Protein AF-A0A9D5B605-F1 (afdb_monomer_lite)

pLDDT: mean 93.61, std 7.1, range [53.16, 98.38]

Organism: Pisum sativum (NCBI:txid3888)

Foldseek 3Di:
DDDDVCPVPDDDDDCVVPDDQADPPVRHGDDKDAPAAQDDDLQLFDLCSLRRIDDDPVRVVSSVVSVVVCVVPVDDPLPPDDDPDPNRSSVSSSVSVVPDDPVVD

Structure (mmCIF, N/CA/C/O backbone):
data_AF-A0A9D5B605-F1
#
_entry.id   AF-A0A9D5B605-F1
#
loop_
_atom_site.group_PDB
_atom_site.id
_atom_site.type_symbol
_atom_site.label_atom_id
_atom_site.label_alt_id
_atom_site.label_comp_id
_atom_site.label_asym_id
_atom_site.label_entity_id
_atom_site.label_seq_id
_atom_site.pdbx_PDB_ins_code
_atom_site.Cartn_x
_atom_site.Cartn_y
_atom_site.Cartn_z
_atom_site.occupancy
_atom_site.B_iso_or_equiv
_atom_site.auth_seq_id
_atom_site.auth_comp_id
_atom_site.auth_asym_id
_atom_site.auth_atom_id
_atom_site.pdbx_PDB_model_num
ATOM 1 N N . MET A 1 1 ? -1.610 -17.414 -8.019 1.00 90.31 1 MET A N 1
ATOM 2 C CA . MET A 1 1 ? -2.493 -18.027 -9.035 1.00 90.31 1 MET A CA 1
ATOM 3 C C . MET A 1 1 ? -3.119 -19.274 -8.445 1.00 90.31 1 MET A C 1
ATOM 5 O O . MET A 1 1 ? -2.483 -19.893 -7.597 1.00 90.31 1 MET A O 1
ATOM 9 N N . GLY A 1 2 ? -4.340 -19.627 -8.850 1.00 93.12 2 GLY A N 1
ATOM 10 C CA . GLY A 1 2 ? -4.909 -20.937 -8.526 1.00 93.12 2 GLY A CA 1
ATOM 11 C C . GLY A 1 2 ? -4.143 -22.084 -9.197 1.00 93.12 2 GLY A C 1
ATOM 12 O O . GLY A 1 2 ? -3.245 -21.859 -10.005 1.00 93.12 2 GLY A O 1
ATOM 13 N N . LEU A 1 3 ? -4.508 -23.323 -8.866 1.00 94.38 3 LEU A N 1
ATOM 14 C CA . LEU A 1 3 ? -3.916 -24.536 -9.443 1.00 94.38 3 LEU A CA 1
ATOM 15 C C . LEU A 1 3 ? -4.920 -25.260 -10.354 1.00 94.38 3 LEU A C 1
ATOM 17 O O .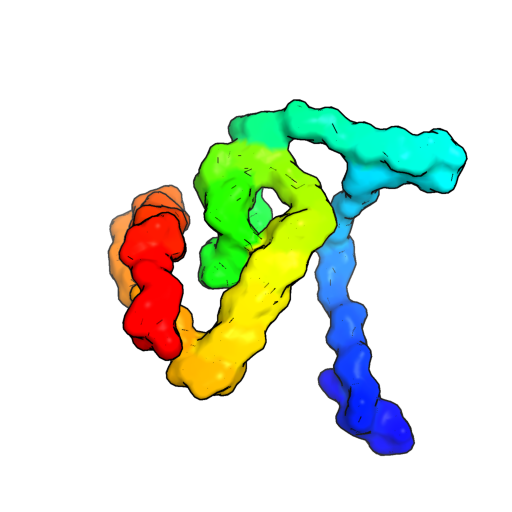 LEU A 1 3 ? -6.138 -25.120 -10.198 1.00 94.38 3 LEU A O 1
ATOM 21 N N . GLY A 1 4 ? -4.411 -26.053 -11.302 1.00 95.81 4 GLY A N 1
ATOM 22 C CA . GLY A 1 4 ? -5.219 -26.876 -12.206 1.00 95.81 4 GLY A CA 1
ATOM 23 C C . GLY A 1 4 ? -6.264 -26.061 -12.974 1.00 95.81 4 GLY A C 1
ATOM 24 O O . GLY A 1 4 ? -5.942 -25.067 -13.616 1.00 95.81 4 GLY A O 1
ATOM 25 N N . ARG A 1 5 ? -7.544 -26.441 -12.859 1.00 96.06 5 ARG A N 1
ATOM 26 C CA . ARG A 1 5 ? -8.672 -25.750 -13.522 1.00 96.06 5 ARG A CA 1
ATOM 27 C C . ARG A 1 5 ? -8.845 -24.281 -13.113 1.00 96.06 5 ARG A C 1
ATOM 29 O O . ARG A 1 5 ? -9.573 -23.557 -13.777 1.00 96.06 5 ARG A O 1
ATOM 36 N N . LYS A 1 6 ? -8.204 -23.847 -12.025 1.00 96.38 6 LYS A N 1
ATOM 37 C CA . LYS A 1 6 ? -8.240 -22.465 -11.524 1.00 96.38 6 LYS A CA 1
ATOM 38 C C . LYS A 1 6 ? -6.956 -21.692 -11.848 1.00 96.38 6 LYS A C 1
ATOM 40 O O . LYS A 1 6 ? -6.718 -20.642 -11.258 1.00 96.38 6 LYS A O 1
ATOM 45 N N . ALA A 1 7 ? -6.115 -22.197 -12.754 1.00 96.44 7 ALA A N 1
ATOM 46 C CA . ALA A 1 7 ? -4.831 -21.583 -13.100 1.00 96.44 7 ALA A CA 1
ATOM 47 C C . ALA A 1 7 ? -4.953 -20.152 -13.652 1.00 96.44 7 ALA A C 1
ATOM 49 O O . ALA A 1 7 ? -4.031 -19.362 -13.490 1.00 96.44 7 ALA A O 1
ATOM 50 N N . ASN A 1 8 ? -6.096 -19.790 -14.239 1.00 96.31 8 ASN A N 1
ATOM 51 C CA . ASN A 1 8 ? -6.397 -18.440 -14.722 1.00 96.31 8 ASN A CA 1
ATOM 52 C C . ASN A 1 8 ? -7.005 -17.510 -13.651 1.00 96.31 8 ASN A C 1
ATOM 54 O O . ASN A 1 8 ? -7.392 -16.389 -13.969 1.00 96.31 8 ASN A O 1
ATOM 58 N N . GLN A 1 9 ? -7.116 -17.951 -12.394 1.00 97.62 9 GLN A N 1
ATOM 59 C CA . GLN A 1 9 ? -7.695 -17.161 -11.306 1.00 97.62 9 GLN A CA 1
ATOM 60 C C . GLN A 1 9 ? -6.601 -16.542 -10.427 1.00 97.62 9 GLN A C 1
ATOM 62 O O . GLN A 1 9 ? -5.730 -17.238 -9.887 1.00 97.62 9 GLN A O 1
ATOM 67 N N . VAL A 1 10 ? -6.673 -15.220 -10.257 1.00 95.56 10 VAL A N 1
ATOM 68 C CA . VAL A 1 10 ? -5.852 -14.453 -9.313 1.00 95.56 10 VAL A CA 1
ATOM 69 C C . VAL A 1 10 ? -6.590 -14.375 -7.978 1.00 95.56 10 VAL A C 1
ATOM 71 O O . VAL A 1 10 ? -7.781 -14.084 -7.940 1.00 95.56 10 VAL A O 1
ATOM 74 N N . TYR A 1 11 ? -5.874 -14.628 -6.886 1.00 96.81 11 TYR A N 1
ATOM 75 C CA . TYR A 1 11 ? -6.397 -14.549 -5.524 1.00 96.81 11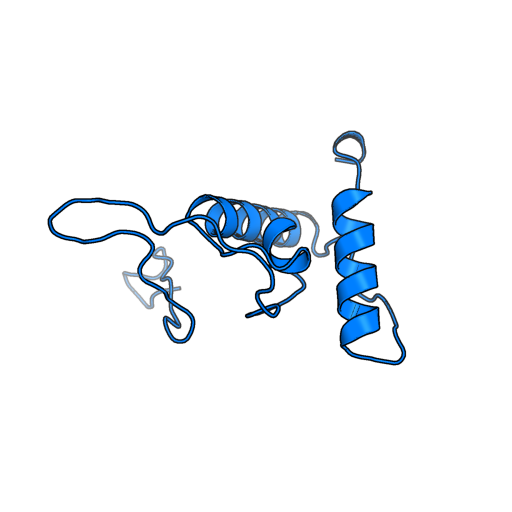 TYR A CA 1
ATOM 76 C C . TYR A 1 11 ? -5.687 -13.421 -4.783 1.00 96.81 11 TYR A C 1
ATOM 78 O O . TYR A 1 11 ? -4.472 -13.270 -4.920 1.00 96.81 11 TYR A O 1
ATOM 86 N N . ILE A 1 12 ? -6.439 -12.667 -3.984 1.00 96.38 12 ILE A N 1
ATOM 87 C CA . ILE A 1 12 ? -5.889 -11.739 -2.994 1.00 96.38 12 ILE A CA 1
ATOM 88 C C . ILE A 1 12 ? -5.785 -12.501 -1.672 1.00 96.38 12 ILE A C 1
ATOM 90 O O . ILE A 1 12 ? -6.709 -13.219 -1.290 1.00 96.38 12 ILE A O 1
ATOM 94 N N . ILE A 1 13 ? -4.636 -12.389 -1.012 1.00 96.62 13 ILE A N 1
ATOM 95 C CA . ILE A 1 13 ? -4.306 -13.092 0.232 1.00 96.62 13 ILE A CA 1
ATOM 96 C C . ILE A 1 13 ? -3.746 -12.101 1.255 1.00 96.62 13 ILE A C 1
ATOM 98 O O . ILE A 1 13 ? -3.495 -10.950 0.916 1.00 96.62 13 ILE A O 1
ATOM 102 N N . ASP A 1 14 ? -3.506 -12.589 2.473 1.00 95.38 14 ASP A N 1
ATOM 103 C CA . ASP A 1 14 ? -2.935 -11.834 3.593 1.00 95.38 14 ASP A CA 1
ATOM 104 C C . ASP A 1 14 ? -3.760 -10.600 3.996 1.00 95.38 14 ASP A C 1
ATOM 106 O O . ASP A 1 14 ? -3.489 -9.454 3.641 1.00 95.38 14 ASP A O 1
ATOM 110 N N . TYR A 1 15 ? -4.786 -10.859 4.805 1.00 96.06 15 TYR A N 1
ATOM 111 C CA . TYR A 1 15 ? -5.636 -9.830 5.399 1.00 96.06 15 TYR A CA 1
ATOM 112 C C . TYR A 1 15 ? -5.105 -9.337 6.760 1.00 96.06 15 TYR A C 1
ATOM 114 O O . TYR A 1 15 ? -5.848 -8.692 7.498 1.00 96.06 15 TYR A O 1
ATOM 122 N N . GLY A 1 16 ? -3.840 -9.610 7.118 1.00 96.50 16 GLY A N 1
ATOM 123 C CA . GLY A 1 16 ? -3.279 -9.275 8.436 1.00 96.50 16 GLY A CA 1
ATOM 124 C C . GLY A 1 16 ? -3.210 -7.772 8.736 1.00 96.50 16 GLY A C 1
ATOM 125 O O . GLY A 1 16 ? -3.228 -7.370 9.898 1.00 96.50 16 GLY A O 1
ATOM 126 N N . LEU A 1 17 ? -3.179 -6.934 7.695 1.00 95.19 17 LEU A N 1
ATOM 127 C CA . LEU A 1 17 ? -3.231 -5.469 7.795 1.00 95.19 17 LEU A CA 1
ATOM 128 C C . LEU A 1 17 ? -4.596 -4.883 7.395 1.00 95.19 17 LEU A C 1
ATOM 130 O O . LEU A 1 17 ? -4.751 -3.660 7.360 1.00 95.19 17 LEU A O 1
ATOM 134 N N . ALA A 1 18 ? -5.581 -5.725 7.072 1.00 95.94 18 ALA A N 1
ATOM 135 C CA . ALA A 1 18 ? -6.883 -5.263 6.615 1.00 95.94 18 ALA A CA 1
ATOM 136 C C . ALA A 1 18 ? -7.623 -4.511 7.728 1.00 95.94 18 ALA A C 1
ATOM 138 O O . ALA A 1 18 ? -7.607 -4.894 8.900 1.00 95.94 18 ALA A O 1
ATOM 139 N N . LYS A 1 19 ? -8.322 -3.438 7.349 1.00 95.25 19 LYS A N 1
ATOM 140 C CA . LYS A 1 19 ? -9.067 -2.598 8.285 1.00 95.25 19 LYS A CA 1
ATOM 141 C C . LYS A 1 19 ? -10.428 -2.216 7.729 1.00 95.25 19 LYS A C 1
ATOM 143 O O . LYS A 1 19 ? -10.590 -1.889 6.557 1.00 95.25 19 LYS A O 1
ATOM 148 N N . LYS A 1 20 ? -11.423 -2.200 8.612 1.00 96.75 20 LYS A N 1
ATOM 149 C CA . LYS A 1 20 ? -12.773 -1.738 8.299 1.00 96.75 20 LYS A CA 1
ATOM 150 C C . LYS A 1 20 ? -12.766 -0.225 8.025 1.00 96.75 20 LYS A C 1
ATOM 152 O O . LYS A 1 20 ? -12.458 0.558 8.920 1.00 96.75 20 LYS A O 1
ATOM 157 N N . PHE A 1 21 ? -13.135 0.183 6.809 1.00 97.38 21 PHE A N 1
ATOM 158 C CA . PHE A 1 21 ? -13.190 1.600 6.404 1.00 97.38 21 PHE A CA 1
ATOM 159 C C . PHE A 1 21 ? -14.583 2.239 6.555 1.00 97.38 21 PHE A C 1
ATOM 161 O O . PHE A 1 21 ? -14.729 3.455 6.456 1.00 97.38 21 PHE A O 1
ATOM 168 N N . ARG A 1 22 ? -15.628 1.434 6.764 1.00 97.69 22 ARG A N 1
ATOM 169 C CA . ARG A 1 22 ? -16.997 1.911 6.990 1.00 97.69 22 ARG A CA 1
ATOM 170 C C . ARG A 1 22 ? -17.747 0.993 7.931 1.00 97.69 22 ARG A C 1
ATOM 172 O O . ARG A 1 22 ? -17.477 -0.208 7.972 1.00 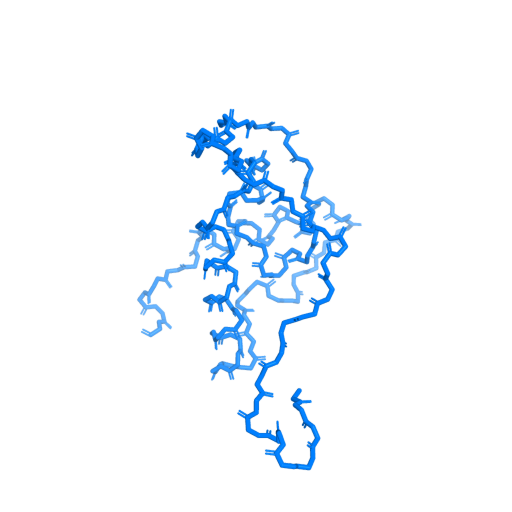97.69 22 ARG A O 1
ATOM 179 N N . ASP A 1 23 ? -18.722 1.535 8.636 1.00 97.62 23 ASP A N 1
ATOM 180 C CA . ASP A 1 23 ? -19.675 0.711 9.359 1.00 97.62 23 ASP A CA 1
ATOM 181 C C . ASP A 1 23 ? -20.529 -0.145 8.395 1.00 97.62 23 ASP A C 1
ATOM 183 O O . ASP A 1 23 ? -20.783 0.253 7.257 1.00 97.62 23 ASP A O 1
ATOM 187 N N . LEU A 1 24 ? -20.923 -1.351 8.819 1.00 96.25 24 LEU A N 1
ATOM 188 C CA . LEU A 1 24 ? -21.637 -2.294 7.940 1.00 96.25 24 LEU A CA 1
ATOM 189 C C . LEU A 1 24 ? -23.142 -2.038 7.885 1.00 96.25 24 LEU A C 1
ATOM 191 O O . LEU A 1 24 ? -23.748 -2.388 6.880 1.00 96.25 24 LEU A O 1
ATOM 195 N N . GLN A 1 25 ? -23.725 -1.445 8.929 1.00 97.56 25 GLN A N 1
ATOM 196 C CA . GLN A 1 25 ? -25.165 -1.195 9.005 1.00 97.56 25 GLN A CA 1
ATOM 197 C C . GLN A 1 25 ? -25.504 0.193 8.465 1.00 97.56 25 GLN A C 1
ATOM 199 O O . GLN A 1 25 ? -26.360 0.353 7.606 1.00 97.56 25 GLN A O 1
ATOM 204 N N . THR A 1 26 ? -24.787 1.207 8.942 1.00 97.88 26 THR A N 1
ATOM 205 C CA . THR A 1 26 ? -25.036 2.614 8.599 1.00 97.88 26 THR A CA 1
ATOM 206 C C . THR A 1 26 ? -24.302 3.062 7.340 1.00 97.88 26 THR A C 1
ATOM 208 O O . THR A 1 26 ? -24.531 4.163 6.851 1.00 97.88 26 THR A O 1
ATOM 211 N N . HIS A 1 27 ? -23.352 2.256 6.852 1.00 96.94 27 HIS A N 1
ATOM 212 C CA . HIS A 1 27 ? -22.420 2.617 5.780 1.00 96.94 27 HIS A CA 1
ATOM 213 C C . HIS A 1 27 ? -21.599 3.891 6.033 1.00 96.94 27 HIS A C 1
ATOM 215 O O . HIS A 1 27 ? -20.920 4.375 5.123 1.00 96.94 27 HIS A O 1
ATOM 221 N N . LYS A 1 28 ? -21.584 4.402 7.271 1.00 98.31 28 LYS A N 1
ATOM 222 C CA . LYS A 1 28 ? -20.818 5.589 7.645 1.00 98.31 28 LYS A CA 1
ATOM 223 C C . LYS A 1 28 ? -19.324 5.318 7.492 1.00 98.31 28 LYS A C 1
ATOM 225 O O . LYS A 1 28 ? -18.796 4.352 8.043 1.00 98.31 28 LYS A O 1
ATOM 230 N N . HIS A 1 29 ? -18.646 6.176 6.736 1.00 98.38 29 HIS A N 1
ATOM 231 C CA . HIS A 1 29 ? -17.207 6.087 6.512 1.00 98.38 29 HIS A CA 1
ATOM 232 C C . HIS A 1 29 ? -16.422 6.435 7.785 1.00 98.38 29 HIS A C 1
ATOM 234 O O . HIS A 1 29 ? -16.878 7.239 8.604 1.00 98.38 29 HIS A O 1
ATOM 240 N N . ILE A 1 30 ? -15.227 5.861 7.942 1.00 97.88 30 ILE A N 1
ATOM 241 C CA . ILE A 1 30 ? -14.291 6.285 8.989 1.00 97.88 30 ILE A CA 1
ATOM 242 C C . ILE A 1 30 ? -13.951 7.777 8.832 1.00 97.88 30 ILE A C 1
ATOM 244 O O . ILE A 1 30 ? -13.879 8.273 7.702 1.00 97.88 30 ILE A O 1
ATOM 248 N N . PRO A 1 31 ? -13.739 8.505 9.941 1.00 97.75 31 PRO A N 1
ATOM 249 C CA . PRO A 1 31 ? -13.311 9.893 9.869 1.00 97.75 31 PRO A CA 1
ATOM 250 C C . PRO A 1 31 ? -11.896 9.991 9.297 1.00 97.75 31 PRO A C 1
ATOM 252 O O . PRO A 1 31 ? -11.078 9.084 9.467 1.00 97.75 31 PRO A O 1
ATOM 255 N N . TYR A 1 32 ? -11.603 11.128 8.675 1.00 97.56 32 TYR A N 1
ATOM 256 C CA . TYR A 1 32 ? -10.243 11.500 8.309 1.00 97.56 32 TYR A CA 1
ATOM 257 C C . TYR A 1 32 ? -9.370 11.620 9.567 1.00 97.56 32 TYR A C 1
ATOM 259 O O . TYR A 1 32 ? -9.807 12.168 10.582 1.00 97.56 32 TYR A O 1
ATOM 267 N N . ARG A 1 33 ? -8.154 11.070 9.517 1.00 97.12 33 ARG A N 1
ATOM 268 C CA . ARG A 1 33 ? -7.171 11.119 10.606 1.00 97.12 33 ARG A CA 1
ATOM 269 C C . ARG A 1 33 ? -5.768 11.207 10.025 1.00 97.12 33 ARG A C 1
ATOM 271 O O . ARG A 1 33 ? -5.493 10.605 8.991 1.00 97.12 33 ARG A O 1
ATOM 278 N N . GLU A 1 34 ? -4.895 11.890 10.745 1.00 96.12 34 GLU A N 1
ATOM 279 C CA . GLU A 1 34 ? -3.472 12.029 10.429 1.00 96.12 34 GLU A CA 1
ATOM 280 C C . GLU A 1 34 ? -2.621 11.387 11.534 1.00 96.12 34 GLU A C 1
ATOM 282 O O . GLU A 1 34 ? -3.154 10.744 12.448 1.00 96.12 34 GLU A O 1
ATOM 287 N N . ASN A 1 35 ? -1.300 11.562 11.463 1.00 93.31 35 ASN A N 1
ATOM 288 C CA . ASN A 1 35 ? -0.329 11.033 12.426 1.00 93.31 35 ASN A CA 1
ATOM 289 C C . ASN A 1 35 ? -0.358 9.499 12.548 1.00 93.31 35 ASN A C 1
ATOM 291 O O . ASN A 1 35 ? -0.092 8.927 13.608 1.00 93.31 35 ASN A O 1
ATOM 295 N N . LYS A 1 36 ? -0.694 8.807 11.456 1.00 93.06 36 LYS A N 1
ATOM 296 C CA . LYS A 1 36 ? -0.526 7.361 11.337 1.00 93.06 36 LYS A CA 1
ATOM 297 C C . LYS A 1 36 ? 0.916 7.018 11.002 1.00 93.06 36 LYS A C 1
ATOM 299 O O . LYS A 1 36 ? 1.552 7.659 10.175 1.00 93.06 36 LYS A O 1
ATOM 304 N N . ASN A 1 37 ? 1.410 5.948 11.613 1.00 89.19 37 ASN A N 1
ATOM 305 C CA . ASN A 1 37 ? 2.663 5.345 11.187 1.00 89.19 37 ASN A CA 1
ATOM 306 C C . ASN A 1 37 ? 2.468 4.656 9.836 1.00 89.19 37 ASN A C 1
ATOM 308 O O . ASN A 1 37 ? 1.413 4.072 9.582 1.00 89.19 37 ASN A O 1
ATOM 312 N N . LEU A 1 38 ? 3.512 4.665 9.007 1.00 86.62 38 LEU A N 1
ATOM 313 C CA . LEU A 1 38 ? 3.522 3.900 7.768 1.00 86.62 38 LEU A CA 1
ATOM 314 C C . LEU A 1 38 ? 3.362 2.408 8.086 1.00 86.62 38 LEU A C 1
ATOM 316 O O . LEU A 1 38 ? 4.185 1.809 8.782 1.00 86.62 38 LEU A O 1
ATOM 320 N N . THR A 1 39 ? 2.306 1.811 7.546 1.00 83.69 39 THR A N 1
ATOM 321 C CA . THR A 1 39 ? 2.025 0.374 7.618 1.00 83.69 39 THR A CA 1
ATOM 322 C C . THR A 1 39 ? 2.182 -0.261 6.243 1.00 83.69 39 THR A C 1
ATOM 324 O O . THR A 1 39 ? 1.813 0.340 5.237 1.00 83.69 39 THR A O 1
ATOM 327 N N . GLY A 1 40 ? 2.691 -1.493 6.195 1.00 85.94 40 GLY A N 1
ATOM 328 C CA . GLY A 1 40 ? 2.871 -2.237 4.948 1.00 85.94 40 GLY A CA 1
ATOM 329 C C . GLY A 1 40 ? 4.179 -1.923 4.215 1.00 85.94 40 GLY A C 1
ATOM 330 O O . GLY A 1 40 ? 5.169 -1.480 4.801 1.00 85.94 40 GLY A O 1
ATOM 331 N N . THR A 1 41 ? 4.207 -2.208 2.912 1.00 92.06 41 THR A N 1
ATOM 332 C CA . THR A 1 41 ? 5.426 -2.109 2.099 1.00 92.06 41 THR A CA 1
ATOM 333 C C . THR A 1 41 ? 5.555 -0.723 1.468 1.00 92.06 41 THR A C 1
ATOM 335 O O . THR A 1 41 ? 4.864 -0.409 0.501 1.00 92.06 41 THR A O 1
ATOM 338 N N . ALA A 1 42 ? 6.519 0.078 1.937 1.00 93.62 42 ALA A N 1
ATOM 339 C CA . ALA A 1 42 ? 6.760 1.459 1.486 1.00 93.62 42 ALA A CA 1
ATOM 340 C C . ALA A 1 42 ? 6.849 1.645 -0.045 1.00 93.62 42 ALA A C 1
ATOM 342 O O . ALA A 1 42 ? 6.477 2.695 -0.574 1.00 93.62 42 ALA A O 1
ATOM 343 N N . ARG A 1 43 ? 7.315 0.618 -0.772 1.00 95.12 43 ARG A N 1
ATOM 344 C CA . ARG A 1 43 ? 7.407 0.619 -2.241 1.00 95.12 43 ARG A CA 1
ATOM 345 C C . ARG A 1 43 ? 6.045 0.823 -2.906 1.00 95.12 43 ARG A C 1
ATOM 347 O O . ARG A 1 43 ? 5.966 1.614 -3.842 1.00 95.12 43 ARG A O 1
ATOM 354 N N . TYR A 1 44 ? 5.003 0.159 -2.414 1.00 96.62 44 TYR A N 1
ATOM 355 C CA . TYR A 1 44 ? 3.662 0.183 -3.005 1.00 96.62 44 TYR A CA 1
ATOM 356 C C . TYR A 1 44 ? 2.679 1.050 -2.214 1.00 96.62 44 TYR A C 1
ATOM 358 O O . TYR A 1 44 ? 1.642 1.377 -2.748 1.00 96.62 44 TYR A O 1
ATOM 366 N N . ALA A 1 45 ? 3.016 1.479 -0.994 1.00 96.62 45 ALA A N 1
ATOM 367 C CA . ALA A 1 45 ? 2.159 2.358 -0.193 1.00 96.62 45 ALA A CA 1
ATOM 368 C C . ALA A 1 45 ? 1.801 3.670 -0.920 1.00 96.62 45 ALA A C 1
ATOM 370 O O . ALA A 1 45 ? 2.669 4.252 -1.576 1.00 96.62 45 ALA A O 1
ATOM 371 N N . SER A 1 46 ? 0.571 4.162 -0.767 1.00 96.50 46 SER A N 1
ATOM 372 C CA . SER A 1 46 ? 0.149 5.445 -1.345 1.00 96.50 46 SER A CA 1
ATOM 373 C C . SER A 1 46 ? 0.967 6.631 -0.822 1.00 96.50 46 SER A C 1
ATOM 375 O O . SER A 1 46 ? 1.577 6.556 0.252 1.00 96.50 46 SER A O 1
ATOM 377 N N . VAL A 1 47 ? 0.958 7.753 -1.543 1.00 95.62 47 VAL A N 1
ATOM 378 C CA . VAL A 1 47 ? 1.557 9.014 -1.067 1.00 95.62 47 VAL A CA 1
ATOM 379 C C . VAL A 1 47 ? 0.925 9.439 0.263 1.00 95.62 47 VAL A C 1
ATOM 381 O O . VAL A 1 47 ? 1.644 9.772 1.201 1.00 95.62 47 VAL A O 1
ATOM 384 N N . ASN A 1 48 ? -0.397 9.314 0.413 1.00 96.19 48 ASN A N 1
ATOM 385 C CA . ASN A 1 48 ? -1.089 9.619 1.674 1.00 96.19 48 ASN A CA 1
ATOM 386 C C . ASN A 1 48 ? -0.579 8.771 2.847 1.00 96.19 48 ASN A C 1
ATOM 388 O O . ASN A 1 48 ? -0.434 9.275 3.959 1.00 96.19 48 ASN A O 1
ATOM 392 N N . THR A 1 49 ? -0.275 7.494 2.600 1.00 95.88 49 THR A N 1
ATOM 393 C CA . THR A 1 49 ? 0.267 6.601 3.632 1.00 95.88 49 THR A CA 1
ATOM 394 C C . THR A 1 49 ? 1.650 7.066 4.092 1.00 95.88 49 THR A C 1
ATOM 396 O O . THR A 1 49 ? 1.961 6.988 5.279 1.00 95.88 49 THR A O 1
ATOM 399 N N . HIS A 1 50 ? 2.474 7.588 3.176 1.00 94.81 50 HIS A N 1
ATOM 400 C CA . HIS A 1 50 ? 3.758 8.207 3.527 1.00 94.81 50 HIS A CA 1
ATOM 401 C C . HIS A 1 50 ? 3.591 9.505 4.323 1.00 94.81 50 HIS A C 1
ATOM 403 O O . HIS A 1 50 ? 4.399 9.777 5.205 1.00 94.81 50 HIS A O 1
ATOM 409 N N . LEU A 1 51 ? 2.527 10.267 4.063 1.00 93.94 51 LEU A N 1
ATOM 410 C CA . LEU A 1 51 ? 2.173 11.482 4.809 1.00 93.94 51 LEU A CA 1
ATOM 411 C C . LEU A 1 51 ? 1.488 11.195 6.160 1.00 93.94 51 LEU A C 1
ATOM 413 O O . LEU A 1 51 ? 1.101 12.120 6.868 1.00 93.94 51 LEU A O 1
ATOM 417 N N . GLY A 1 52 ? 1.324 9.923 6.533 1.00 95.31 52 GLY A N 1
ATOM 418 C CA . GLY A 1 52 ? 0.696 9.529 7.794 1.00 95.31 52 GLY A CA 1
ATOM 419 C C . GLY A 1 52 ? -0.814 9.772 7.840 1.00 95.31 52 GLY A C 1
ATOM 420 O O . GLY A 1 52 ? -1.391 9.878 8.924 1.00 95.31 52 GLY A O 1
ATOM 421 N N . ILE A 1 53 ? -1.464 9.850 6.682 1.00 97.00 53 ILE A N 1
ATOM 422 C CA . ILE A 1 53 ? -2.918 9.963 6.564 1.00 97.00 53 ILE A CA 1
ATOM 423 C C . ILE A 1 53 ? -3.537 8.560 6.645 1.00 97.00 53 ILE A C 1
ATOM 425 O O . ILE A 1 53 ? -3.011 7.588 6.101 1.00 97.00 53 ILE A O 1
ATOM 429 N N . GLU A 1 54 ? -4.666 8.442 7.343 1.00 96.94 54 GLU A N 1
ATOM 430 C CA . GLU A 1 54 ? -5.432 7.199 7.460 1.00 96.94 54 GLU A CA 1
ATOM 431 C C . GLU A 1 54 ? -5.855 6.669 6.082 1.00 96.94 54 GLU A C 1
ATOM 433 O O . GLU A 1 54 ? -6.509 7.363 5.301 1.00 96.94 54 GLU A O 1
ATOM 438 N N . GLN A 1 55 ? -5.496 5.412 5.814 1.00 97.81 55 GLN A N 1
ATOM 439 C C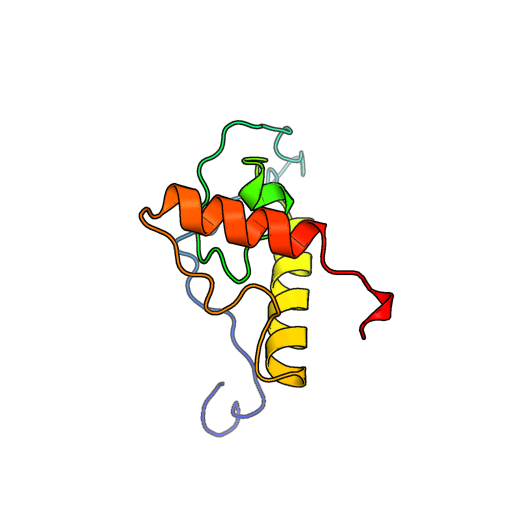A . GLN A 1 55 ? -5.784 4.746 4.549 1.00 97.81 55 GLN A CA 1
ATOM 440 C C . GLN A 1 55 ? -7.285 4.513 4.352 1.00 97.81 55 GLN A C 1
ATOM 442 O O . GLN A 1 55 ? -8.043 4.226 5.285 1.00 97.81 55 GLN A O 1
ATOM 447 N N . SER A 1 56 ? -7.699 4.588 3.095 1.00 97.00 56 SER A N 1
ATOM 448 C CA . SER A 1 56 ? -9.050 4.302 2.629 1.00 97.00 56 SER A CA 1
ATOM 449 C C . SER A 1 56 ? -9.002 3.584 1.275 1.00 97.00 56 SER A C 1
ATOM 451 O O . SER A 1 56 ? -7.939 3.272 0.752 1.00 97.00 56 SER A O 1
ATOM 453 N N . ARG A 1 57 ? -10.167 3.373 0.653 1.00 98.00 57 ARG A N 1
ATOM 454 C CA . ARG A 1 57 ? -10.295 2.676 -0.641 1.00 98.00 57 ARG A CA 1
ATOM 455 C C . ARG A 1 57 ? -9.391 3.226 -1.755 1.00 98.00 57 ARG A C 1
ATOM 457 O O . ARG A 1 57 ? -8.957 2.464 -2.609 1.00 98.00 57 ARG A O 1
ATOM 464 N N . ARG A 1 58 ? -9.134 4.540 -1.779 1.00 97.81 58 ARG A N 1
ATOM 465 C CA . ARG A 1 58 ? -8.295 5.169 -2.818 1.00 97.81 58 ARG A CA 1
ATOM 466 C C . ARG A 1 58 ? -6.836 4.718 -2.734 1.00 97.81 58 ARG A C 1
ATOM 468 O O . ARG A 1 58 ? -6.176 4.594 -3.757 1.00 97.81 58 ARG A O 1
ATOM 475 N N . ASP A 1 59 ? -6.365 4.451 -1.520 1.00 97.56 59 ASP A N 1
ATOM 476 C CA . ASP A 1 59 ? -4.978 4.098 -1.244 1.00 97.56 59 ASP A CA 1
ATOM 477 C C . ASP A 1 59 ? -4.664 2.675 -1.734 1.00 97.56 59 ASP A C 1
ATOM 479 O O . ASP A 1 59 ? -3.576 2.436 -2.262 1.00 97.56 59 ASP A O 1
ATOM 483 N N . ASP A 1 60 ? -5.642 1.762 -1.674 1.00 97.56 60 ASP A N 1
ATOM 484 C CA . ASP A 1 60 ? -5.541 0.421 -2.269 1.00 97.56 60 ASP A CA 1
ATOM 485 C C . ASP A 1 60 ? -5.425 0.484 -3.803 1.00 97.56 60 ASP A C 1
ATOM 487 O O . ASP A 1 60 ? -4.599 -0.213 -4.396 1.00 97.56 60 ASP A O 1
ATOM 491 N N . LEU A 1 61 ? -6.215 1.344 -4.458 1.00 98.00 61 LEU A N 1
ATOM 492 C CA . LEU A 1 61 ? -6.175 1.513 -5.917 1.00 98.00 61 LEU A CA 1
ATOM 493 C C . LEU A 1 61 ? -4.873 2.169 -6.389 1.00 98.00 61 LEU A C 1
ATOM 495 O O . LEU A 1 61 ? -4.295 1.732 -7.383 1.00 98.00 61 LEU A O 1
ATOM 499 N N . GLU A 1 62 ? -4.380 3.175 -5.664 1.00 97.25 62 GLU A N 1
ATOM 500 C CA . GLU A 1 62 ? -3.076 3.788 -5.941 1.00 97.25 62 GLU A CA 1
ATOM 501 C C . GLU A 1 62 ? -1.946 2.754 -5.804 1.00 97.25 62 GLU A C 1
ATOM 503 O O . GLU A 1 62 ? -1.087 2.631 -6.681 1.00 97.25 62 GLU A O 1
ATOM 508 N N . SER A 1 63 ? -1.997 1.942 -4.744 1.00 96.81 63 SER A N 1
ATOM 509 C CA . SER A 1 63 ? -1.029 0.869 -4.506 1.00 96.81 63 SER A CA 1
ATOM 510 C C . SER A 1 63 ? -1.048 -0.180 -5.620 1.00 96.81 63 SER A C 1
ATOM 512 O O . SER A 1 63 ? 0.013 -0.601 -6.091 1.00 96.81 63 SER A O 1
ATOM 514 N N . LEU A 1 64 ? -2.239 -0.566 -6.091 1.00 97.12 64 LEU A N 1
ATOM 515 C CA . LEU A 1 64 ? -2.395 -1.458 -7.240 1.00 97.12 64 LEU A CA 1
ATOM 516 C C . LEU A 1 64 ? -1.812 -0.836 -8.517 1.00 97.12 64 LEU A C 1
ATOM 518 O O . LEU A 1 64 ? -1.108 -1.527 -9.252 1.00 97.12 64 LEU A O 1
ATOM 522 N N . GLY A 1 65 ? -2.024 0.462 -8.751 1.00 96.44 65 GLY A N 1
ATOM 523 C CA . GLY A 1 65 ? -1.408 1.192 -9.863 1.00 96.44 65 GLY A CA 1
ATOM 524 C C . GLY A 1 65 ? 0.119 1.076 -9.862 1.00 96.44 65 GLY A C 1
ATOM 525 O O . GLY A 1 65 ? 0.719 0.743 -10.886 1.00 96.44 65 GLY A O 1
ATOM 526 N N . TYR A 1 66 ? 0.763 1.235 -8.701 1.00 96.31 66 TYR A N 1
ATOM 527 C CA . TYR A 1 66 ? 2.210 1.027 -8.579 1.00 96.31 66 TYR A CA 1
ATOM 528 C C . TYR A 1 66 ? 2.638 -0.421 -8.847 1.00 96.31 66 TYR A C 1
ATOM 530 O O . TYR A 1 66 ? 3.700 -0.639 -9.430 1.00 96.31 66 TYR A O 1
ATOM 538 N N . VAL A 1 67 ? 1.844 -1.417 -8.442 1.00 96.88 67 VAL A N 1
ATOM 539 C CA . VAL A 1 67 ? 2.120 -2.835 -8.740 1.00 96.88 67 VAL A CA 1
ATOM 540 C C . VAL A 1 67 ? 2.037 -3.107 -10.243 1.00 96.88 67 VAL A C 1
ATOM 542 O O . VAL A 1 67 ? 2.924 -3.760 -10.793 1.00 96.88 67 VAL A O 1
ATOM 545 N N . LEU A 1 68 ? 1.028 -2.565 -10.926 1.00 96.75 68 LEU A N 1
ATOM 546 C CA . LEU A 1 68 ? 0.882 -2.706 -12.376 1.00 96.75 68 LEU A CA 1
ATOM 547 C C . LEU A 1 68 ? 2.045 -2.040 -13.121 1.00 96.75 68 LEU A C 1
ATOM 549 O O . LEU A 1 68 ? 2.666 -2.669 -13.975 1.00 96.75 68 LEU A O 1
ATOM 553 N N . MET A 1 69 ? 2.412 -0.812 -12.744 1.00 94.69 69 MET A N 1
ATOM 554 C CA . MET A 1 69 ? 3.569 -0.125 -13.330 1.00 94.69 69 MET A CA 1
ATOM 555 C C . MET A 1 69 ? 4.879 -0.869 -13.076 1.00 94.69 69 MET A C 1
ATOM 557 O O . MET A 1 69 ? 5.739 -0.928 -13.954 1.00 94.69 69 MET A O 1
ATOM 561 N N . TYR A 1 70 ? 5.025 -1.477 -11.899 1.00 95.81 70 TYR A N 1
ATOM 562 C CA . TYR A 1 70 ? 6.161 -2.337 -11.593 1.00 95.81 70 TYR A CA 1
ATOM 563 C C . TYR A 1 70 ? 6.227 -3.551 -12.529 1.00 95.81 70 TYR A C 1
ATOM 565 O O . TYR A 1 70 ? 7.306 -3.852 -13.033 1.00 95.81 70 TYR A O 1
ATOM 573 N N . PHE A 1 71 ? 5.102 -4.216 -12.808 1.00 95.75 71 PHE A N 1
ATOM 574 C CA . PHE A 1 71 ? 5.073 -5.322 -13.770 1.00 95.75 71 PHE A CA 1
ATOM 575 C C . PHE A 1 71 ? 5.423 -4.875 -15.189 1.00 95.75 71 PHE A C 1
ATOM 577 O O . PHE A 1 71 ? 6.183 -5.564 -15.863 1.00 95.75 71 PHE A O 1
ATOM 584 N N . LEU A 1 72 ? 4.927 -3.715 -15.625 1.00 95.56 72 LEU A N 1
ATOM 585 C CA . LEU A 1 72 ? 5.193 -3.196 -16.970 1.00 95.56 72 LEU A CA 1
ATOM 586 C C . LEU A 1 72 ? 6.655 -2.772 -17.170 1.00 95.56 72 LEU A C 1
ATOM 588 O O . LEU A 1 72 ? 7.201 -2.941 -18.255 1.00 95.56 72 LEU A O 1
ATOM 592 N N . ARG A 1 73 ? 7.299 -2.215 -16.137 1.00 92.44 73 ARG A N 1
ATOM 593 C CA . ARG A 1 73 ? 8.645 -1.619 -16.243 1.00 92.44 73 ARG A CA 1
ATOM 594 C C . ARG A 1 73 ? 9.765 -2.473 -15.650 1.00 92.44 73 ARG A C 1
ATOM 596 O O . ARG A 1 73 ? 10.934 -2.114 -15.766 1.00 92.44 73 ARG A O 1
ATOM 603 N N . GLY A 1 74 ? 9.429 -3.522 -14.904 1.00 95.19 74 GLY A N 1
ATOM 604 C CA . GLY A 1 74 ? 10.364 -4.311 -14.093 1.00 95.19 74 GLY A CA 1
ATOM 605 C C . GLY A 1 74 ? 10.910 -3.589 -12.850 1.00 95.19 74 GLY A C 1
ATOM 606 O O . GLY A 1 74 ? 11.483 -4.226 -11.964 1.00 95.19 74 GLY A O 1
ATOM 607 N N . SER A 1 75 ? 10.737 -2.266 -12.748 1.00 94.81 75 SER A N 1
ATOM 608 C CA . SER A 1 75 ? 11.152 -1.455 -11.602 1.00 94.81 75 SER A CA 1
ATOM 609 C C . SER A 1 75 ? 10.359 -0.148 -11.484 1.00 94.81 75 SER A C 1
ATOM 611 O O . SER A 1 75 ? 9.800 0.362 -12.454 1.00 94.81 75 SER A O 1
ATOM 613 N N . LEU A 1 76 ? 10.330 0.408 -10.274 1.00 95.12 76 LEU A N 1
ATOM 614 C CA . LEU A 1 76 ? 9.780 1.719 -9.947 1.00 95.12 76 LEU A CA 1
ATOM 615 C C . LEU A 1 76 ? 10.918 2.718 -9.671 1.00 95.12 76 LEU A C 1
ATOM 617 O O . LEU A 1 76 ? 11.912 2.330 -9.048 1.00 95.12 76 LEU A O 1
ATOM 621 N N . PRO A 1 77 ? 10.769 4.010 -10.030 1.00 94.94 77 PRO A N 1
ATOM 622 C CA . PRO A 1 77 ? 11.829 5.021 -9.884 1.00 94.94 77 PRO A CA 1
ATOM 623 C C . PRO A 1 77 ? 12.338 5.246 -8.454 1.00 94.94 77 PRO A C 1
ATOM 625 O O . PRO A 1 77 ? 13.418 5.796 -8.254 1.00 94.94 77 PRO A O 1
ATOM 628 N N . TRP A 1 78 ? 11.558 4.842 -7.451 1.00 95.62 78 TRP A N 1
ATOM 629 C CA . TRP A 1 78 ? 11.897 4.931 -6.028 1.00 95.62 78 TRP A CA 1
ATOM 630 C C . TRP A 1 78 ? 12.464 3.622 -5.446 1.00 95.62 78 TRP A C 1
ATOM 632 O O . TRP A 1 78 ? 12.563 3.467 -4.225 1.00 95.62 78 TRP A O 1
ATOM 642 N N . GLN A 1 79 ? 12.836 2.646 -6.281 1.00 94.19 79 GLN A N 1
ATOM 643 C CA . GLN A 1 79 ? 13.567 1.454 -5.842 1.00 94.19 79 GLN A CA 1
ATOM 644 C C . GLN A 1 79 ? 15.070 1.726 -5.687 1.00 94.19 79 GLN A C 1
ATOM 646 O O . GLN A 1 79 ? 15.637 2.599 -6.328 1.00 94.19 79 GLN A O 1
ATOM 651 N N . GLY A 1 80 ? 15.731 0.968 -4.80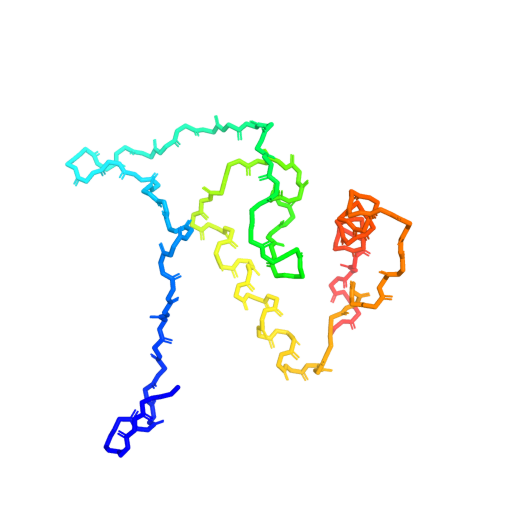4 1.00 91.94 80 GLY A N 1
ATOM 652 C CA . GLY A 1 80 ? 17.189 1.035 -4.628 1.00 91.94 80 GLY A CA 1
ATOM 653 C C . GLY A 1 80 ? 17.720 2.268 -3.887 1.00 91.94 80 GLY A C 1
ATOM 654 O O . GLY A 1 80 ? 18.929 2.376 -3.694 1.00 91.94 80 GLY A O 1
ATOM 655 N N . LEU A 1 81 ? 16.849 3.169 -3.417 1.00 92.69 81 LEU A N 1
ATOM 656 C CA . LEU A 1 81 ? 17.260 4.344 -2.648 1.00 92.69 81 LEU A CA 1
ATOM 657 C C . LEU A 1 81 ? 17.972 3.918 -1.352 1.00 92.69 81 LEU A C 1
ATOM 659 O O . LEU A 1 81 ? 17.392 3.258 -0.480 1.00 92.69 81 LEU A O 1
ATOM 663 N N . LYS A 1 82 ? 19.253 4.286 -1.244 1.00 91.12 82 LYS A N 1
ATOM 664 C CA . LYS A 1 82 ? 20.073 4.082 -0.042 1.00 91.12 82 LYS A CA 1
ATOM 665 C C . LYS A 1 82 ? 19.646 5.080 1.033 1.00 91.12 82 LYS A C 1
ATOM 667 O O . LYS A 1 82 ? 19.255 6.192 0.699 1.00 91.12 82 LYS A O 1
ATOM 672 N N . ALA A 1 83 ? 19.724 4.706 2.305 1.00 92.00 83 ALA A N 1
ATOM 673 C CA . ALA A 1 83 ? 19.484 5.590 3.446 1.00 92.00 83 ALA A CA 1
ATOM 674 C C . ALA A 1 83 ? 20.130 4.991 4.701 1.00 92.00 83 ALA A C 1
ATOM 676 O O . ALA A 1 83 ? 20.250 3.768 4.788 1.00 92.00 83 ALA A O 1
ATOM 677 N N . GLY A 1 84 ? 20.523 5.834 5.659 1.00 91.81 84 GLY A N 1
ATOM 678 C CA . GLY A 1 84 ? 21.141 5.384 6.912 1.00 91.81 84 GLY A CA 1
ATOM 679 C C . GLY A 1 84 ? 20.133 4.809 7.908 1.00 91.81 84 GLY A C 1
ATOM 680 O O . GLY A 1 84 ? 20.480 3.953 8.715 1.00 91.81 84 GLY A O 1
ATOM 681 N N . THR A 1 85 ? 18.867 5.231 7.836 1.00 93.19 85 THR A N 1
ATOM 682 C CA . THR A 1 85 ? 17.792 4.745 8.714 1.00 93.19 85 THR A CA 1
ATOM 683 C C . THR A 1 85 ? 16.531 4.377 7.934 1.00 93.19 85 THR A C 1
ATOM 685 O O . THR A 1 85 ? 16.326 4.814 6.798 1.00 93.19 85 THR A O 1
ATOM 688 N N . LYS A 1 86 ? 15.637 3.588 8.553 1.00 87.75 86 LYS A N 1
ATOM 689 C CA . LYS A 1 86 ? 14.324 3.256 7.967 1.00 87.75 86 LYS A CA 1
ATOM 690 C C . LYS A 1 86 ? 13.486 4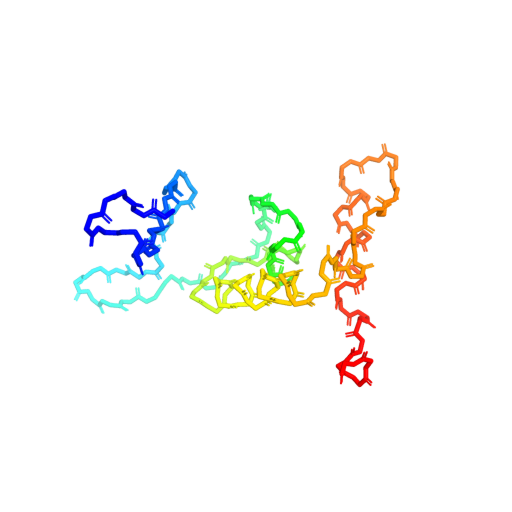.507 7.691 1.00 87.75 86 LYS A C 1
ATOM 692 O O . LYS A 1 86 ? 12.903 4.601 6.619 1.00 87.75 86 LYS A O 1
ATOM 697 N N . LYS A 1 87 ? 13.483 5.469 8.622 1.00 89.12 87 LYS A N 1
ATOM 698 C CA . LYS A 1 87 ? 12.766 6.743 8.473 1.00 89.12 87 LYS A CA 1
ATOM 699 C C . LYS A 1 87 ? 13.266 7.514 7.250 1.00 89.12 87 LYS A C 1
ATOM 701 O O . LYS A 1 87 ? 12.493 7.758 6.339 1.00 89.12 87 LYS A O 1
ATOM 706 N N . GLN A 1 88 ? 14.581 7.728 7.155 1.00 92.75 88 GLN A N 1
ATOM 707 C CA . GLN A 1 88 ? 15.190 8.381 5.991 1.00 92.75 88 GLN A CA 1
ATOM 708 C C . GLN A 1 88 ? 14.887 7.647 4.678 1.00 92.75 88 GLN A C 1
ATOM 710 O O . GLN A 1 88 ? 14.737 8.275 3.633 1.00 92.75 88 GLN A O 1
ATOM 715 N N . LYS A 1 89 ? 14.806 6.310 4.705 1.00 92.62 89 LYS A N 1
ATOM 716 C CA . LYS A 1 89 ? 14.431 5.526 3.525 1.00 92.62 89 LYS A CA 1
ATOM 717 C C . LYS A 1 89 ? 12.994 5.809 3.093 1.00 92.62 89 LYS A C 1
ATOM 719 O O . LYS A 1 89 ? 12.747 5.916 1.897 1.00 92.62 89 LYS A O 1
ATOM 724 N N . TYR A 1 90 ? 12.066 5.904 4.040 1.00 91.81 90 TYR A N 1
ATOM 725 C CA . TYR A 1 90 ? 10.667 6.223 3.756 1.00 91.81 90 TYR A CA 1
ATOM 726 C C . TYR A 1 90 ? 10.518 7.650 3.243 1.00 91.81 90 TYR A C 1
ATOM 728 O O . TYR A 1 90 ? 9.892 7.829 2.203 1.00 91.81 90 TYR A O 1
ATOM 736 N N . ASP A 1 91 ? 11.200 8.611 3.864 1.00 92.75 91 ASP A N 1
ATOM 737 C CA . ASP A 1 91 ? 11.198 10.010 3.427 1.00 92.75 91 ASP A CA 1
ATOM 738 C C . ASP A 1 91 ? 11.687 10.134 1.972 1.00 92.75 91 ASP A C 1
ATOM 740 O O . ASP A 1 91 ? 11.006 10.720 1.134 1.00 92.75 91 ASP A O 1
ATOM 744 N N . ARG A 1 92 ? 12.801 9.468 1.623 1.00 95.12 92 ARG A N 1
ATOM 745 C CA . ARG A 1 92 ? 13.335 9.449 0.245 1.00 95.12 92 ARG A CA 1
ATOM 746 C C . ARG A 1 92 ? 12.388 8.793 -0.760 1.00 95.12 92 ARG A C 1
ATOM 748 O O . ARG A 1 92 ? 12.297 9.238 -1.901 1.00 95.12 92 ARG A O 1
ATOM 755 N N . ILE A 1 93 ? 11.709 7.711 -0.370 1.00 95.69 93 ILE A N 1
ATOM 756 C CA . ILE A 1 93 ? 10.715 7.058 -1.236 1.00 95.69 93 ILE A CA 1
ATOM 757 C C . ILE A 1 93 ? 9.520 7.990 -1.452 1.00 95.69 93 ILE A C 1
ATOM 759 O O . ILE A 1 93 ? 9.075 8.127 -2.589 1.00 95.69 93 ILE A O 1
ATOM 763 N N . SER A 1 94 ? 9.024 8.624 -0.390 1.00 94.56 94 SER A N 1
ATOM 764 C CA . SER A 1 94 ? 7.907 9.569 -0.436 1.00 94.56 94 SER A CA 1
ATOM 765 C C . SER A 1 94 ? 8.210 10.746 -1.364 1.00 94.56 94 SER A C 1
ATOM 767 O O . SER A 1 94 ? 7.471 10.999 -2.315 1.00 94.56 94 SER A O 1
ATOM 769 N N . GLU A 1 95 ? 9.357 11.397 -1.165 1.00 95.50 95 GLU A N 1
ATOM 770 C CA . GLU A 1 95 ? 9.821 12.507 -2.000 1.00 95.50 95 GLU A CA 1
ATOM 771 C C . GLU A 1 95 ? 9.936 12.094 -3.471 1.00 95.50 95 GLU A C 1
ATOM 773 O O . GLU A 1 95 ? 9.430 12.778 -4.365 1.00 95.50 95 GLU A O 1
ATOM 778 N N . LYS A 1 96 ? 10.537 10.928 -3.741 1.00 95.50 96 LYS A N 1
ATOM 779 C CA . LYS A 1 96 ? 10.676 10.434 -5.112 1.00 95.50 96 LYS A CA 1
ATOM 780 C C . LYS A 1 96 ? 9.323 10.118 -5.754 1.00 95.50 96 LYS A C 1
ATOM 782 O O . LYS A 1 96 ? 9.176 10.349 -6.950 1.00 95.50 96 LYS A O 1
ATOM 787 N N . LYS A 1 97 ? 8.335 9.628 -4.997 1.00 94.81 97 LYS A N 1
ATOM 788 C CA . LYS A 1 97 ? 6.964 9.411 -5.497 1.00 94.81 97 LYS A CA 1
ATOM 789 C C . LYS A 1 97 ? 6.289 10.718 -5.895 1.00 94.81 97 LYS A C 1
ATOM 791 O O . LYS A 1 97 ? 5.769 10.799 -6.999 1.00 94.81 97 LYS A O 1
ATOM 796 N N . MET A 1 98 ? 6.352 11.736 -5.037 1.00 92.50 98 MET A N 1
ATOM 797 C CA . MET A 1 98 ? 5.716 13.038 -5.284 1.00 92.50 98 MET A CA 1
ATOM 798 C C . MET A 1 98 ? 6.342 13.805 -6.456 1.00 92.50 98 MET A C 1
ATOM 800 O O . MET A 1 98 ? 5.656 14.562 -7.131 1.00 92.50 98 MET A O 1
ATOM 804 N N . THR A 1 99 ? 7.638 13.607 -6.706 1.00 93.38 99 THR A N 1
ATOM 805 C CA . THR A 1 99 ? 8.390 14.315 -7.759 1.00 93.38 99 THR A CA 1
ATOM 806 C C . THR A 1 99 ? 8.460 13.564 -9.088 1.00 93.38 99 THR A C 1
ATOM 808 O O . THR A 1 99 ? 8.973 14.094 -10.073 1.00 93.38 99 THR A O 1
ATOM 811 N N . THR A 1 100 ? 7.983 12.319 -9.147 1.00 90.31 100 THR A N 1
ATOM 812 C CA . THR A 1 100 ? 7.987 11.540 -10.389 1.00 90.31 100 THR A CA 1
ATOM 813 C C . THR A 1 100 ? 6.893 12.065 -11.321 1.00 90.31 100 THR A C 1
ATOM 815 O O . THR A 1 100 ? 5.712 11.851 -11.067 1.00 90.31 100 THR A O 1
ATOM 818 N N . SER A 1 101 ? 7.293 12.744 -12.400 1.00 81.75 101 SER A N 1
ATOM 819 C CA . SER A 1 101 ? 6.369 13.263 -13.417 1.00 81.75 101 SER A CA 1
ATOM 820 C C . SER A 1 101 ? 5.673 12.139 -14.189 1.00 81.75 101 SER A C 1
ATOM 822 O O . SER A 1 101 ? 6.259 11.082 -14.435 1.00 81.75 101 SER A O 1
ATOM 824 N N . ILE A 1 102 ? 4.427 12.400 -14.593 1.00 72.75 102 ILE A N 1
ATOM 825 C CA . ILE A 1 102 ? 3.616 11.518 -15.441 1.00 72.75 102 ILE A CA 1
ATOM 826 C C . ILE A 1 102 ? 4.134 11.527 -16.889 1.00 72.75 102 ILE A C 1
ATOM 828 O O . ILE A 1 102 ? 4.021 10.528 -17.581 1.00 72.75 102 ILE A O 1
ATOM 832 N N . GLU A 1 103 ? 4.768 12.614 -17.331 1.00 67.50 103 GLU A N 1
ATOM 833 C CA . GLU A 1 103 ? 5.243 12.783 -18.717 1.00 67.50 103 GLU A CA 1
ATOM 834 C C . GLU A 1 103 ? 6.479 11.940 -19.059 1.00 67.50 103 GLU A C 1
ATOM 836 O O . GLU A 1 103 ? 6.921 11.894 -20.201 1.00 67.50 103 GLU A O 1
ATOM 841 N N . VAL A 1 104 ? 7.063 11.268 -18.065 1.00 55.72 104 VAL A N 1
ATOM 842 C CA . VAL A 1 104 ? 8.205 10.360 -18.255 1.00 55.72 104 VAL A CA 1
ATOM 843 C C . VAL A 1 104 ? 7.723 8.945 -18.648 1.00 55.72 104 VAL A C 1
ATOM 845 O O . VAL A 1 104 ? 8.534 8.014 -18.721 1.00 55.72 104 VAL A O 1
ATOM 848 N N . TYR A 1 105 ? 6.415 8.766 -18.888 1.00 53.16 105 TYR A N 1
ATOM 849 C CA . TYR A 1 105 ? 5.757 7.489 -19.188 1.00 53.16 105 TYR A CA 1
ATOM 850 C C . TYR A 1 105 ? 5.032 7.479 -20.529 1.00 53.16 105 TYR A C 1
ATOM 852 O O . TYR A 1 105 ? 4.352 8.475 -20.852 1.00 53.16 105 TYR A O 1
#

Sequence (105 aa):
MGLGRKANQVYIIDYGLAKKFRDLQTHKHIPYRENKNLTGTARYASVNTHLGIEQSRRDDLESLGYVLMYFLRGSLPWQGLKAGTKKQKYDRISEKKMTTSIEVY

InterPro domains:
  IPR000719 Protein kinase domain [PS50011] (1-105)
  IPR011009 Protein kinase-like domain superfamily [SSF56112] (6-103)
  IPR050235 Casein kinase 1/Serine/threonine-protein kinase-like [PTHR11909] (2-104)

Radius of gyration: 16.3 Å; chains: 1; bounding box: 46×41×32 Å

Secondary structure (DSSP, 8-state):
---GGGTT-------TT----B-SSS-PBPPP---PPP-S-TTTS-HHHHTTPPP-HHHHHHHHHHHHHHHHHSS-TTSS---SSHHHHHHHHHHHHHH--GGG-